Protein AF-A0A1Q6L5Y0-F1 (afdb_monomer)

Secondary structure (DSSP, 8-state):
-HHHHHHHHHHHHHHHHHHHHHSHHHHHHHHS-TTTHHHHHHHHHHHHHHHHHHHHHHHHH--

Radius of gyration: 14.05 Å; Cα contacts (8 Å, |Δi|>4): 71; chains: 1; bounding box: 32×14×43 Å

pLDDT: mean 96.57, std 3.76, range [78.75, 98.69]

Solvent-accessible surface area (backbone atoms only — not comparable to full-atom values): 3127 Å² total; per-residue (Å²): 111,68,56,58,55,52,35,50,52,13,49,52,33,26,52,51,8,49,46,30,42,74,40,16,60,64,52,18,68,74,77,41,58,87,84,46,27,62,60,47,21,52,50,34,28,54,53,11,48,54,38,23,51,54,12,49,49,46,44,70,70,57,116

Mean predicted aligned error: 2.54 Å

Sequence (63 aa):
MINIVVKILGILLVLTGVILIYDARNITKKFFGFGDQNEGSSGLKIIGFIIAIVGGIIIFVVK

Foldseek 3Di:
DVLVVQLVVLVVLLVQLVCLLPCLQVVLVVPHDPVCSVVSSVVSNVVSVVSNVSSVVSNVPRD

Nearest PDB structures (foldseek):
  7qhm-assembly1_J  TM=6.583E-01  e=3.633E+00  Corynebacterium glutamicum ATCC 13032

Structure (mmCIF, N/CA/C/O backbone):
data_AF-A0A1Q6L5Y0-F1
#
_entry.id   AF-A0A1Q6L5Y0-F1
#
loop_
_atom_site.group_PDB
_atom_site.id
_atom_site.type_symbol
_atom_site.label_atom_id
_atom_site.label_alt_id
_atom_site.label_comp_id
_atom_site.label_asym_id
_atom_site.label_entity_id
_atom_site.label_seq_id
_atom_site.pdbx_PDB_ins_code
_atom_site.Cartn_x
_atom_site.Cartn_y
_atom_site.Cartn_z
_atom_site.occupancy
_atom_site.B_iso_or_equiv
_atom_site.auth_seq_id
_atom_site.auth_comp_id
_atom_site.auth_asym_id
_atom_site.auth_atom_id
_atom_site.pdbx_PDB_model_num
ATOM 1 N N . MET A 1 1 ? -9.931 -4.540 23.954 1.00 78.75 1 MET A N 1
ATOM 2 C CA . MET A 1 1 ? -8.528 -4.813 23.556 1.00 78.75 1 MET A CA 1
ATOM 3 C C . MET A 1 1 ? -8.435 -5.337 22.129 1.00 78.75 1 MET A C 1
ATOM 5 O O . MET A 1 1 ? -7.734 -4.723 21.341 1.00 78.75 1 MET A O 1
ATOM 9 N N . ILE A 1 2 ? -9.179 -6.387 21.759 1.00 88.19 2 ILE A N 1
ATOM 10 C CA . ILE A 1 2 ? -9.124 -6.957 20.400 1.00 88.19 2 ILE A CA 1
ATOM 11 C C . ILE A 1 2 ? -9.481 -5.948 19.291 1.00 88.19 2 ILE A C 1
ATOM 13 O O . ILE A 1 2 ? -8.747 -5.839 18.318 1.00 88.19 2 ILE A O 1
ATOM 17 N N . ASN A 1 3 ? -10.509 -5.112 19.484 1.00 92.38 3 ASN A N 1
ATOM 18 C CA . ASN A 1 3 ? -10.904 -4.096 18.494 1.00 92.38 3 ASN A CA 1
ATOM 19 C C . ASN A 1 3 ? -9.789 -3.072 18.228 1.00 92.38 3 ASN A C 1
ATOM 21 O O . ASN A 1 3 ? -9.600 -2.640 17.096 1.00 92.38 3 ASN A O 1
ATOM 25 N N . ILE A 1 4 ? -9.014 -2.719 19.260 1.00 95.00 4 ILE A N 1
ATOM 26 C CA . ILE A 1 4 ? -7.872 -1.804 19.131 1.00 95.00 4 ILE A CA 1
ATOM 27 C C . ILE A 1 4 ? -6.766 -2.467 18.307 1.00 95.00 4 ILE A C 1
ATOM 29 O O . ILE A 1 4 ? -6.246 -1.849 17.384 1.00 95.00 4 ILE A O 1
ATOM 33 N N . VAL A 1 5 ? -6.450 -3.734 18.592 1.00 97.06 5 VAL A N 1
ATOM 34 C CA . VAL A 1 5 ? -5.452 -4.499 17.826 1.00 97.06 5 VAL A CA 1
ATOM 35 C C . VAL A 1 5 ? -5.853 -4.585 16.352 1.00 97.06 5 VAL A C 1
ATOM 37 O O . VAL A 1 5 ? -5.038 -4.305 15.479 1.00 97.06 5 VAL A O 1
ATOM 40 N N . VAL A 1 6 ? -7.120 -4.888 16.062 1.00 96.81 6 VAL A N 1
ATOM 41 C CA . VAL A 1 6 ? -7.616 -4.977 14.680 1.00 96.81 6 VAL A CA 1
ATOM 42 C C . VAL A 1 6 ? -7.569 -3.618 13.971 1.00 96.81 6 VAL A C 1
ATOM 44 O O . VAL A 1 6 ? -7.160 -3.555 12.813 1.00 96.81 6 VAL A O 1
ATOM 47 N N . LYS A 1 7 ? -7.903 -2.515 14.654 1.00 96.44 7 LYS A N 1
ATOM 48 C CA . LYS A 1 7 ? -7.762 -1.163 14.084 1.00 96.44 7 LYS A CA 1
ATOM 49 C C . LYS A 1 7 ? -6.307 -0.824 13.762 1.00 96.44 7 LYS A C 1
ATOM 51 O O . LYS A 1 7 ? -6.045 -0.276 12.697 1.00 96.44 7 LYS A O 1
ATOM 56 N N . ILE A 1 8 ? -5.363 -1.188 14.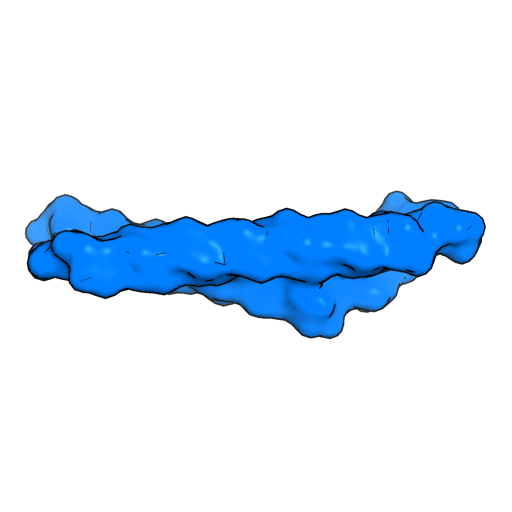632 1.00 97.94 8 ILE A N 1
ATOM 57 C CA . ILE A 1 8 ? -3.928 -0.995 14.375 1.00 97.94 8 ILE A CA 1
ATOM 58 C C . ILE A 1 8 ? -3.496 -1.780 13.132 1.00 97.94 8 ILE A C 1
ATOM 60 O O . ILE A 1 8 ? -2.823 -1.221 12.270 1.00 97.94 8 ILE A O 1
ATOM 64 N N . LEU A 1 9 ? -3.930 -3.036 12.988 1.00 97.88 9 LEU A N 1
ATOM 65 C CA . LEU A 1 9 ? -3.658 -3.823 11.780 1.00 97.88 9 LEU A CA 1
ATOM 66 C C . LEU A 1 9 ? -4.244 -3.161 10.5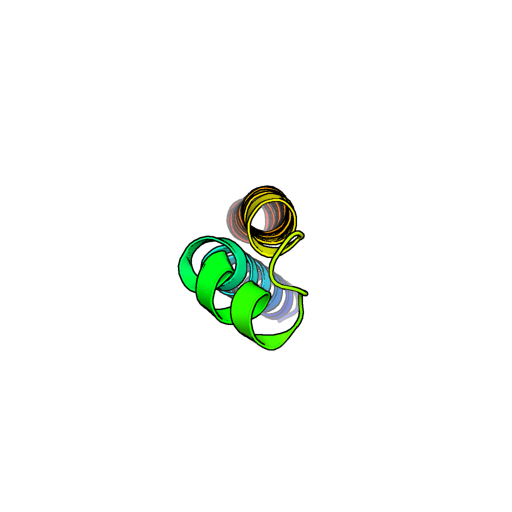24 1.00 97.88 9 LEU A C 1
ATOM 68 O O . LEU A 1 9 ? -3.557 -3.069 9.510 1.00 97.88 9 LEU A O 1
ATOM 72 N N . GLY A 1 10 ? -5.468 -2.632 10.603 1.00 98.19 10 GLY A N 1
ATOM 73 C CA . GLY A 1 10 ? -6.075 -1.857 9.519 1.00 98.19 10 GLY A CA 1
ATOM 74 C C . GLY A 1 10 ? -5.243 -0.631 9.129 1.00 98.19 10 GLY A C 1
ATOM 75 O O . GLY A 1 10 ? -4.999 -0.406 7.947 1.00 98.19 10 GLY A O 1
ATOM 76 N N . ILE A 1 11 ? -4.731 0.120 10.110 1.00 98.31 11 ILE A N 1
ATOM 77 C CA . ILE A 1 11 ? -3.861 1.287 9.874 1.00 98.31 11 ILE A CA 1
ATOM 78 C C . ILE A 1 11 ? -2.548 0.867 9.204 1.00 98.31 11 ILE A C 1
ATOM 80 O O . ILE A 1 11 ? -2.119 1.513 8.250 1.00 98.31 11 ILE A O 1
ATOM 84 N N . LEU A 1 12 ? -1.925 -0.226 9.654 1.00 98.62 12 LEU A N 1
ATOM 85 C CA . LEU A 1 12 ? -0.699 -0.749 9.042 1.00 98.62 12 LEU A CA 1
ATOM 86 C C . LEU A 1 12 ? -0.919 -1.177 7.586 1.00 98.62 12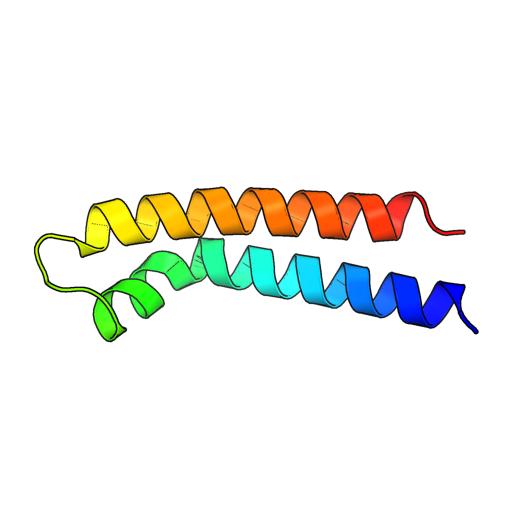 LEU A C 1
ATOM 88 O O . LEU A 1 12 ? -0.048 -0.941 6.746 1.00 98.62 12 LEU A O 1
ATOM 92 N N . LEU A 1 13 ? -2.085 -1.744 7.263 1.00 98.50 13 LEU A N 1
ATOM 93 C CA . LEU A 1 13 ? -2.458 -2.042 5.879 1.00 98.50 13 LEU A CA 1
ATOM 94 C C . LEU A 1 13 ? -2.591 -0.757 5.059 1.00 98.50 13 LEU A C 1
ATOM 96 O O . LEU A 1 13 ? -1.979 -0.665 4.000 1.00 98.50 13 LEU A O 1
ATOM 100 N N . VAL A 1 14 ? -3.300 0.262 5.561 1.00 98.69 14 VAL A N 1
ATOM 101 C CA . VAL A 1 14 ? -3.413 1.560 4.868 1.00 98.69 14 VAL A CA 1
ATOM 102 C C . VAL A 1 14 ? -2.036 2.159 4.593 1.00 98.69 14 VAL A C 1
ATOM 104 O O . VAL A 1 14 ? -1.748 2.516 3.453 1.00 98.69 14 VAL A O 1
ATOM 107 N N . LEU A 1 15 ? -1.165 2.217 5.603 1.00 98.62 15 LEU A N 1
ATOM 108 C CA . LEU A 1 15 ? 0.196 2.739 5.460 1.00 98.62 15 LEU A CA 1
ATOM 109 C C . LEU A 1 15 ? 0.992 1.965 4.408 1.00 98.62 15 LEU A C 1
ATOM 111 O O . LEU A 1 15 ? 1.611 2.569 3.535 1.00 98.62 15 LEU A O 1
ATOM 115 N N . THR A 1 16 ? 0.934 0.634 4.452 1.00 98.56 16 THR A N 1
ATOM 116 C CA . THR A 1 16 ? 1.614 -0.214 3.467 1.00 98.56 16 THR A CA 1
ATOM 117 C C . THR A 1 16 ? 1.081 0.042 2.059 1.00 98.56 16 THR A C 1
ATOM 119 O O . THR A 1 16 ? 1.863 0.228 1.130 1.00 98.56 16 THR A O 1
ATOM 122 N N . GLY A 1 17 ? -0.242 0.115 1.895 1.00 98.69 17 GLY A N 1
ATOM 123 C CA . GLY A 1 17 ? -0.876 0.407 0.613 1.00 98.69 17 GLY A CA 1
ATOM 124 C C . GLY A 1 17 ? -0.451 1.762 0.044 1.00 98.69 17 GLY A C 1
ATOM 125 O O . GLY A 1 17 ? -0.073 1.850 -1.121 1.00 98.69 17 GLY A O 1
ATOM 126 N N . VAL A 1 18 ? -0.418 2.800 0.884 1.00 98.62 18 VAL A N 1
ATOM 127 C CA . VAL A 1 18 ? 0.060 4.146 0.525 1.00 98.62 18 VAL A CA 1
ATOM 128 C C . VAL A 1 18 ? 1.519 4.105 0.066 1.00 98.62 18 VAL A C 1
ATOM 130 O O . VAL A 1 18 ? 1.823 4.619 -1.010 1.00 98.62 18 VAL A O 1
ATOM 133 N N . ILE A 1 19 ? 2.410 3.444 0.811 1.00 98.62 19 ILE A N 1
ATOM 134 C CA . ILE A 1 19 ? 3.822 3.291 0.420 1.00 98.62 19 ILE A CA 1
ATOM 135 C C . ILE A 1 19 ? 3.925 2.611 -0.951 1.00 98.62 19 ILE A C 1
ATOM 137 O O . ILE A 1 19 ? 4.619 3.106 -1.834 1.00 98.62 19 ILE A O 1
ATOM 141 N N . LEU A 1 20 ? 3.186 1.523 -1.181 1.00 98.50 20 LEU A N 1
ATOM 142 C CA . LEU A 1 20 ? 3.213 0.821 -2.466 1.00 98.50 20 LEU A CA 1
ATOM 143 C C . LEU A 1 20 ? 2.718 1.677 -3.639 1.00 98.50 20 LEU A C 1
ATOM 145 O O . LEU A 1 20 ? 3.196 1.485 -4.753 1.00 98.50 20 LEU A O 1
ATOM 149 N N . ILE A 1 21 ? 1.805 2.628 -3.413 1.00 98.62 21 ILE A N 1
ATOM 150 C CA . ILE A 1 21 ? 1.320 3.545 -4.455 1.00 98.62 21 ILE A CA 1
ATOM 151 C C . ILE A 1 21 ? 2.346 4.645 -4.743 1.00 98.62 21 ILE A C 1
ATOM 153 O O . ILE A 1 21 ? 2.707 4.870 -5.904 1.00 98.62 21 ILE A O 1
ATOM 157 N N . TYR A 1 22 ? 2.794 5.351 -3.703 1.00 98.44 22 TYR A N 1
ATOM 158 C CA . TYR A 1 22 ? 3.613 6.555 -3.860 1.00 98.44 22 TYR A CA 1
ATOM 159 C C . TYR A 1 22 ? 5.090 6.230 -4.105 1.00 98.44 22 TYR A C 1
ATOM 161 O O . TYR A 1 22 ? 5.713 6.862 -4.958 1.00 98.44 22 TYR A O 1
ATOM 169 N N . ASP A 1 23 ? 5.621 5.181 -3.473 1.00 98.19 23 ASP A N 1
ATOM 170 C CA . ASP A 1 23 ? 7.012 4.748 -3.645 1.00 98.19 23 ASP A CA 1
ATOM 171 C C . ASP A 1 23 ? 7.187 3.674 -4.728 1.00 98.19 23 ASP A C 1
ATOM 173 O O . ASP A 1 23 ? 8.305 3.200 -4.947 1.00 98.19 23 ASP A O 1
ATOM 177 N N . ALA A 1 24 ? 6.130 3.331 -5.478 1.00 98.19 24 ALA A N 1
ATOM 178 C CA . ALA A 1 24 ? 6.148 2.309 -6.532 1.00 98.19 24 AL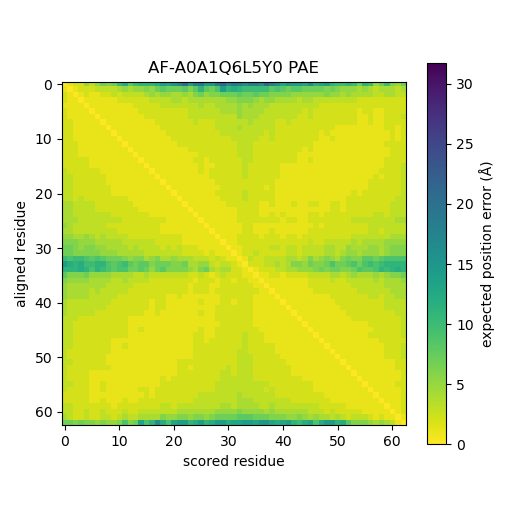A A CA 1
ATOM 179 C C . ALA A 1 24 ? 7.362 2.423 -7.470 1.00 98.19 24 ALA A C 1
ATOM 181 O O . ALA A 1 24 ? 7.997 1.425 -7.818 1.00 98.19 24 ALA A O 1
ATOM 182 N N . ARG A 1 25 ? 7.727 3.652 -7.871 1.00 97.19 25 ARG A N 1
ATOM 183 C CA . ARG A 1 25 ? 8.865 3.891 -8.772 1.00 97.19 25 ARG A CA 1
ATOM 184 C C . ARG A 1 25 ? 10.212 3.652 -8.093 1.00 97.19 25 ARG A C 1
ATOM 186 O O . ARG A 1 25 ? 11.119 3.120 -8.725 1.00 97.19 25 ARG A O 1
ATOM 193 N N . ASN A 1 26 ? 10.350 4.046 -6.833 1.00 97.81 26 ASN A N 1
ATOM 194 C CA . ASN A 1 26 ? 11.586 3.851 -6.078 1.00 97.81 26 ASN A CA 1
ATOM 195 C C . ASN A 1 26 ? 11.801 2.364 -5.778 1.00 97.81 26 ASN A C 1
ATOM 197 O O . ASN A 1 26 ? 12.905 1.853 -5.958 1.00 97.81 26 ASN A O 1
ATOM 201 N N . ILE A 1 27 ? 10.728 1.658 -5.413 1.00 97.75 27 ILE A N 1
ATOM 202 C CA . ILE A 1 27 ? 10.734 0.210 -5.192 1.00 97.75 27 ILE A CA 1
ATOM 203 C C . ILE A 1 27 ? 11.100 -0.510 -6.495 1.00 97.75 27 ILE A C 1
ATOM 205 O O . ILE A 1 27 ? 12.046 -1.294 -6.528 1.00 97.75 27 ILE A O 1
ATOM 209 N N . THR A 1 28 ? 10.424 -0.204 -7.603 1.00 97.81 28 THR A N 1
ATOM 210 C CA . THR A 1 28 ? 10.680 -0.902 -8.874 1.00 97.81 28 THR A CA 1
ATOM 211 C C . THR A 1 28 ? 12.073 -0.663 -9.431 1.00 97.81 28 THR A C 1
ATOM 213 O O . THR A 1 28 ? 12.699 -1.610 -9.887 1.00 97.81 28 THR A O 1
ATOM 216 N N . LYS A 1 29 ? 12.630 0.546 -9.307 1.00 97.19 29 LYS A N 1
ATOM 217 C CA . LYS A 1 29 ? 14.033 0.800 -9.673 1.00 97.19 29 LYS A CA 1
ATOM 218 C C . LYS A 1 29 ? 15.038 -0.058 -8.899 1.00 97.19 29 LYS A C 1
ATOM 220 O O . LYS A 1 29 ? 16.117 -0.322 -9.416 1.00 97.19 29 LYS A O 1
ATOM 225 N N . LYS A 1 30 ? 14.708 -0.449 -7.665 1.00 97.00 30 LYS A N 1
ATOM 226 C CA . LYS A 1 30 ? 15.588 -1.240 -6.797 1.00 97.00 30 LYS A CA 1
ATOM 227 C C . LYS A 1 30 ? 15.476 -2.746 -7.047 1.00 97.00 30 LYS A C 1
ATOM 229 O O . LYS A 1 30 ? 16.465 -3.448 -6.870 1.00 97.00 30 LYS A O 1
ATOM 234 N N . PHE A 1 31 ? 14.293 -3.231 -7.427 1.00 94.44 31 PHE A N 1
ATOM 235 C CA . PHE A 1 31 ? 13.997 -4.669 -7.494 1.00 94.44 31 PHE A CA 1
ATOM 236 C C . PHE A 1 31 ? 13.712 -5.212 -8.905 1.00 94.44 31 PHE A C 1
ATOM 238 O O . PHE A 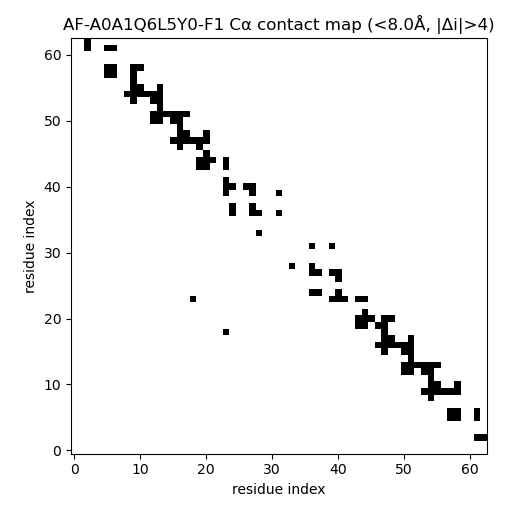1 31 ? 13.746 -6.424 -9.081 1.00 94.44 31 PHE A O 1
ATOM 245 N N . PHE A 1 32 ? 13.444 -4.361 -9.902 1.00 94.62 32 PHE A N 1
ATOM 246 C CA . PHE A 1 32 ? 13.070 -4.770 -11.264 1.00 94.62 32 PHE A CA 1
ATOM 247 C C . PHE A 1 32 ? 14.097 -4.305 -12.304 1.00 94.62 32 PHE A C 1
ATOM 249 O O . PHE A 1 32 ? 14.697 -3.230 -12.184 1.00 94.62 32 PHE A O 1
ATOM 256 N N . GLY A 1 33 ? 14.257 -5.103 -13.365 1.00 93.69 33 GLY A N 1
ATOM 257 C CA . GLY A 1 33 ? 15.066 -4.748 -14.531 1.00 93.69 33 GLY A CA 1
ATOM 258 C C . GLY A 1 33 ? 14.491 -3.549 -15.292 1.00 93.69 33 GLY A C 1
ATOM 259 O O . GLY A 1 33 ? 13.310 -3.236 -15.176 1.00 93.69 33 GLY A O 1
ATOM 260 N N . PHE A 1 34 ? 15.321 -2.863 -16.085 1.00 87.12 34 PHE A N 1
ATOM 261 C CA . PHE A 1 34 ? 14.936 -1.615 -16.766 1.00 87.12 34 PHE A CA 1
ATOM 262 C C . PHE A 1 34 ? 13.669 -1.726 -17.632 1.00 87.12 34 PHE A C 1
ATOM 264 O O . PHE A 1 34 ? 12.899 -0.768 -17.669 1.00 87.12 34 PHE A O 1
ATOM 271 N N . GLY A 1 35 ? 13.441 -2.868 -18.288 1.00 91.12 35 GLY A N 1
ATOM 272 C CA . GLY A 1 35 ? 12.229 -3.111 -19.082 1.00 91.12 35 GLY A CA 1
ATOM 273 C C . GLY A 1 35 ? 10.960 -3.234 -18.233 1.00 91.12 35 GLY A C 1
ATOM 274 O O . GLY A 1 35 ? 9.930 -2.666 -18.582 1.00 91.12 35 GLY A O 1
ATOM 275 N N . ASP A 1 36 ? 11.064 -3.862 -17.060 1.00 95.88 36 ASP A N 1
ATOM 276 C CA . ASP A 1 36 ? 9.904 -4.287 -16.265 1.00 95.88 36 ASP A CA 1
ATOM 277 C C . ASP A 1 36 ? 9.464 -3.236 -15.232 1.00 95.88 36 ASP A C 1
ATOM 279 O O . ASP A 1 36 ? 8.422 -3.363 -14.589 1.00 95.88 36 ASP A O 1
ATOM 283 N N . GLN A 1 37 ? 10.242 -2.165 -15.036 1.00 96.38 37 GLN A N 1
ATOM 284 C CA . GLN A 1 37 ? 9.966 -1.151 -14.008 1.00 96.38 37 GLN A CA 1
ATOM 285 C C . GLN A 1 37 ? 8.612 -0.453 -14.182 1.00 96.38 37 GLN A C 1
ATOM 287 O O . GLN A 1 37 ? 7.999 -0.039 -13.196 1.00 96.38 37 GLN A O 1
ATOM 292 N N . ASN A 1 38 ? 8.150 -0.265 -15.420 1.00 96.50 38 ASN A N 1
ATOM 293 C CA . ASN A 1 38 ? 6.890 0.432 -15.691 1.00 96.50 38 ASN A CA 1
ATOM 294 C C . ASN A 1 38 ? 5.679 -0.450 -15.366 1.00 96.50 38 ASN A C 1
ATOM 296 O O . ASN A 1 38 ? 4.730 0.005 -14.718 1.00 96.50 38 ASN A O 1
ATOM 300 N N . GLU A 1 39 ? 5.745 -1.715 -15.766 1.00 97.19 39 GLU A N 1
ATOM 301 C CA . GLU A 1 39 ? 4.724 -2.724 -15.484 1.00 97.19 39 GLU A CA 1
ATOM 302 C C . GLU A 1 39 ? 4.695 -3.049 -13.991 1.00 97.19 39 GLU A C 1
ATOM 304 O O . GLU A 1 39 ? 3.637 -2.977 -13.367 1.00 97.19 39 GLU A O 1
ATOM 309 N N . GLY A 1 40 ? 5.866 -3.253 -13.380 1.00 97.50 40 GLY A N 1
ATOM 310 C CA . GLY A 1 40 ? 6.003 -3.434 -11.938 1.00 97.50 40 GLY A CA 1
ATOM 311 C C . GLY A 1 40 ? 5.455 -2.245 -11.144 1.00 97.50 40 GLY A C 1
ATOM 312 O O . GLY A 1 40 ? 4.717 -2.438 -10.183 1.00 97.50 40 GLY A O 1
ATOM 313 N N . SER A 1 41 ? 5.734 -1.003 -11.559 1.00 98.19 41 SER A N 1
ATOM 314 C CA . SER A 1 41 ? 5.20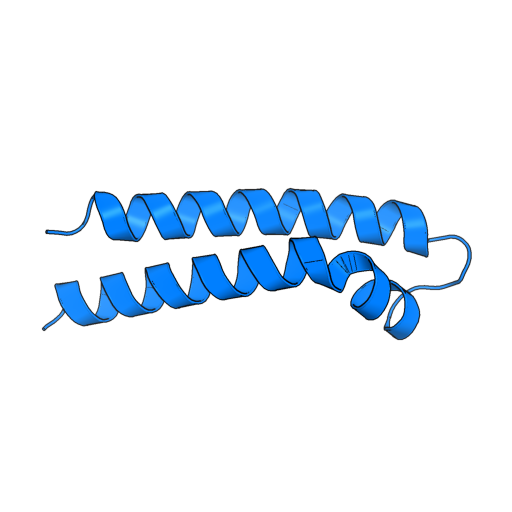7 0.200 -10.888 1.00 98.19 41 SER A CA 1
ATOM 315 C C . SER A 1 41 ? 3.683 0.281 -10.976 1.00 98.19 41 SER A C 1
ATOM 317 O O . SER A 1 41 ? 3.021 0.584 -9.984 1.00 98.19 41 SER A O 1
ATOM 319 N N . SER A 1 42 ? 3.113 -0.038 -12.139 1.00 98.19 42 SER A N 1
ATOM 320 C CA . SER A 1 42 ? 1.658 -0.094 -12.318 1.00 98.19 42 SER A CA 1
ATOM 321 C C . SER A 1 42 ? 1.029 -1.177 -11.437 1.00 98.19 42 SER A C 1
ATOM 323 O O . SER A 1 42 ? 0.056 -0.903 -10.734 1.00 98.19 42 SER A O 1
ATOM 325 N N . GLY A 1 43 ? 1.630 -2.370 -11.393 1.00 98.12 43 GLY A N 1
ATOM 326 C CA . GLY A 1 43 ? 1.192 -3.468 -10.531 1.00 98.12 43 GLY A CA 1
ATOM 327 C C . GLY A 1 43 ? 1.235 -3.111 -9.043 1.00 98.12 43 GLY A C 1
ATOM 328 O O . GLY A 1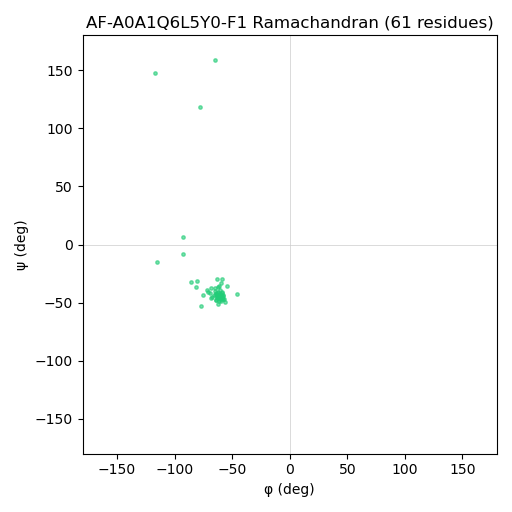 43 ? 0.242 -3.297 -8.341 1.00 98.12 43 GLY A O 1
ATOM 329 N N . LEU A 1 44 ? 2.340 -2.521 -8.569 1.00 98.38 44 LEU A N 1
ATOM 330 C CA . LEU A 1 44 ? 2.479 -2.082 -7.175 1.00 98.38 44 LEU A CA 1
ATOM 331 C C . LEU A 1 44 ? 1.425 -1.041 -6.786 1.00 98.38 44 LEU A C 1
ATOM 333 O O . LEU A 1 44 ? 0.868 -1.129 -5.696 1.00 98.38 44 LEU A O 1
ATOM 337 N N . LYS A 1 45 ? 1.094 -0.100 -7.678 1.00 98.62 45 LYS A N 1
ATOM 338 C CA . LYS A 1 45 ? 0.041 0.895 -7.423 1.00 98.62 45 LYS A CA 1
ATOM 339 C C . LYS A 1 45 ? -1.340 0.264 -7.305 1.00 98.62 45 LYS A C 1
ATOM 341 O O . LYS A 1 45 ? -2.093 0.627 -6.405 1.00 98.62 45 LYS A O 1
ATOM 346 N N . ILE A 1 46 ? -1.670 -0.681 -8.184 1.00 98.56 46 ILE A N 1
ATOM 347 C CA . ILE A 1 46 ? -2.963 -1.379 -8.152 1.00 98.56 46 ILE A CA 1
ATOM 348 C C . ILE A 1 46 ? -3.085 -2.200 -6.863 1.00 98.56 46 ILE A C 1
ATOM 350 O O . ILE A 1 46 ? -4.079 -2.084 -6.148 1.00 98.56 46 ILE A O 1
ATOM 354 N N . ILE A 1 47 ? -2.052 -2.976 -6.524 1.00 98.50 47 ILE A N 1
ATOM 355 C CA . ILE A 1 47 ? -2.021 -3.772 -5.290 1.00 98.50 47 ILE A CA 1
ATOM 356 C C . ILE A 1 47 ? -2.079 -2.859 -4.061 1.00 98.50 47 ILE A C 1
ATOM 358 O O . ILE A 1 47 ? -2.865 -3.101 -3.148 1.00 98.50 47 ILE A O 1
ATOM 362 N N . GLY A 1 48 ? -1.295 -1.780 -4.053 1.00 98.62 48 GLY A N 1
ATOM 363 C CA . GLY A 1 48 ? -1.281 -0.799 -2.975 1.00 98.62 48 GLY A CA 1
ATOM 364 C C . GLY A 1 48 ? -2.646 -0.149 -2.752 1.00 98.62 48 GLY A C 1
ATOM 365 O O . GLY A 1 48 ? -3.082 -0.027 -1.609 1.00 98.62 48 GLY A O 1
ATOM 366 N N . PHE A 1 49 ? -3.368 0.182 -3.828 1.00 98.62 49 P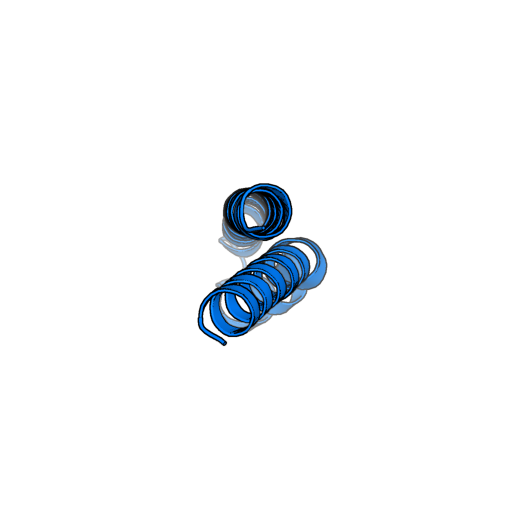HE A N 1
ATOM 367 C CA . PHE A 1 49 ? -4.737 0.695 -3.747 1.00 98.62 49 PHE A CA 1
ATOM 368 C C . PHE A 1 49 ? -5.687 -0.314 -3.098 1.00 98.62 49 PHE A 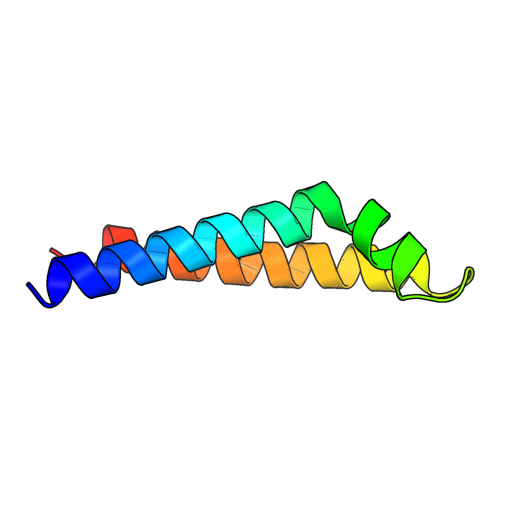C 1
ATOM 370 O O . PHE A 1 49 ? -6.397 0.039 -2.159 1.00 98.62 49 PHE A O 1
ATOM 377 N N . ILE A 1 50 ? -5.661 -1.578 -3.532 1.00 98.69 50 ILE A N 1
ATOM 378 C CA . ILE A 1 50 ? -6.504 -2.635 -2.954 1.00 98.69 50 ILE A CA 1
ATOM 379 C C . ILE A 1 50 ? -6.212 -2.799 -1.457 1.00 98.69 50 ILE A C 1
ATOM 381 O O . ILE A 1 50 ? -7.139 -2.813 -0.647 1.00 98.69 50 ILE A O 1
ATOM 385 N N . ILE A 1 51 ? -4.933 -2.864 -1.073 1.00 98.62 51 ILE A N 1
ATOM 386 C CA . ILE A 1 51 ? -4.515 -2.994 0.330 1.00 98.62 51 ILE A CA 1
ATOM 387 C C . ILE A 1 51 ? -4.993 -1.792 1.158 1.00 98.62 51 ILE A C 1
ATOM 389 O O . ILE A 1 51 ? -5.517 -1.977 2.259 1.00 98.62 51 ILE A O 1
ATOM 393 N N . ALA A 1 52 ? -4.859 -0.572 0.628 1.00 98.62 52 ALA A N 1
ATOM 394 C CA . ALA A 1 52 ? -5.300 0.635 1.316 1.00 98.62 52 ALA A CA 1
ATOM 395 C C . ALA A 1 52 ? -6.821 0.655 1.533 1.00 98.62 52 ALA A C 1
ATOM 397 O O . ALA A 1 52 ? -7.280 0.978 2.629 1.00 98.62 52 ALA A O 1
ATOM 398 N N . ILE A 1 53 ? -7.604 0.249 0.528 1.00 98.62 53 ILE A N 1
ATOM 399 C CA . ILE A 1 53 ? -9.063 0.146 0.643 1.00 98.62 53 ILE A CA 1
ATOM 400 C C . ILE A 1 53 ? -9.461 -0.902 1.686 1.00 98.62 53 ILE A C 1
ATOM 402 O O . ILE A 1 53 ? -10.286 -0.611 2.551 1.00 98.62 53 ILE A O 1
ATOM 406 N N . VAL A 1 54 ? -8.849 -2.090 1.666 1.00 98.44 54 VAL A N 1
ATOM 407 C CA . VAL A 1 54 ? -9.120 -3.143 2.661 1.00 98.44 54 VAL A CA 1
ATOM 408 C C . VAL A 1 54 ? -8.802 -2.655 4.076 1.00 98.44 54 VAL A C 1
ATOM 410 O O . VAL A 1 54 ? -9.627 -2.811 4.976 1.00 98.44 54 VAL A O 1
ATOM 413 N N . GLY A 1 55 ? -7.651 -2.006 4.274 1.00 98.19 55 GLY A N 1
ATOM 414 C CA . GLY A 1 55 ? -7.284 -1.413 5.561 1.00 98.19 55 GLY A CA 1
ATOM 415 C C . GLY A 1 55 ? -8.288 -0.355 6.033 1.00 98.19 55 GLY A C 1
ATOM 416 O O . GLY A 1 55 ? -8.712 -0.380 7.189 1.00 98.19 55 GLY A O 1
ATOM 417 N N . GLY A 1 56 ? -8.736 0.523 5.129 1.00 98.19 56 GLY A N 1
ATOM 418 C CA . GLY A 1 56 ? -9.751 1.538 5.416 1.00 98.19 56 GLY A CA 1
ATOM 419 C C . GLY A 1 56 ? -11.101 0.939 5.822 1.00 98.19 56 GLY A C 1
ATOM 420 O O . GLY A 1 56 ? -11.696 1.378 6.806 1.00 98.19 56 GLY A O 1
ATOM 421 N N . ILE A 1 57 ? -11.553 -0.110 5.126 1.00 98.31 57 ILE A N 1
ATOM 422 C CA . ILE A 1 57 ? -12.789 -0.835 5.461 1.00 98.31 57 ILE A CA 1
ATOM 423 C C . ILE A 1 57 ? -12.685 -1.469 6.852 1.00 98.31 57 ILE A C 1
ATOM 425 O O . ILE A 1 57 ? -13.618 -1.346 7.644 1.00 98.31 57 ILE A O 1
ATOM 429 N N . ILE A 1 58 ? -11.553 -2.102 7.183 1.00 97.38 58 ILE A N 1
ATOM 430 C CA . ILE A 1 58 ? -11.331 -2.702 8.509 1.00 97.38 58 ILE A CA 1
ATOM 431 C C . ILE A 1 58 ? -11.460 -1.644 9.609 1.00 97.38 58 ILE A C 1
ATOM 433 O O . ILE A 1 58 ? -12.163 -1.865 10.594 1.00 97.38 58 ILE A O 1
ATOM 437 N N . ILE A 1 59 ? -10.823 -0.482 9.435 1.00 97.50 59 ILE A N 1
ATOM 438 C CA . ILE A 1 59 ? -10.894 0.614 10.412 1.00 97.50 59 ILE A CA 1
ATOM 439 C C . ILE A 1 59 ? -12.334 1.116 10.569 1.00 97.50 59 ILE A C 1
ATOM 441 O O . ILE A 1 59 ? -12.764 1.379 11.691 1.00 97.50 59 ILE A O 1
ATOM 445 N N . PHE A 1 60 ? -13.071 1.246 9.462 1.00 96.62 60 PHE A N 1
ATOM 446 C CA . PHE A 1 60 ? -14.431 1.782 9.454 1.00 96.62 60 PHE A CA 1
ATOM 447 C C . PHE A 1 60 ? -15.465 0.831 10.078 1.00 96.62 60 PHE A C 1
ATOM 449 O O . PHE A 1 60 ? -16.356 1.274 10.799 1.00 96.62 60 PHE A O 1
ATOM 456 N N . VAL A 1 61 ? -15.360 -0.474 9.811 1.00 96.44 61 VAL A N 1
ATOM 457 C CA . VAL A 1 61 ? -16.355 -1.473 10.245 1.00 96.44 61 VAL A CA 1
ATOM 458 C C . VAL A 1 61 ? -16.166 -1.887 11.709 1.00 96.44 61 VAL A C 1
ATOM 460 O O . VAL A 1 61 ? -17.137 -2.217 12.395 1.00 96.44 61 VAL A O 1
ATOM 463 N N . VAL A 1 62 ? -14.931 -1.880 12.215 1.00 93.12 62 VAL A N 1
ATOM 464 C CA . VAL A 1 62 ? -14.628 -2.319 13.584 1.00 93.12 62 VAL A CA 1
ATOM 465 C C . VAL A 1 62 ? -15.003 -1.226 14.588 1.00 93.12 62 VAL A C 1
ATOM 467 O O . VAL A 1 62 ? -14.431 -0.138 14.577 1.00 93.12 62 VAL A O 1
ATOM 470 N N . LYS A 1 63 ? -15.942 -1.532 15.493 1.00 82.19 63 LYS A N 1
ATOM 471 C CA . LYS A 1 63 ? -16.398 -0.614 16.552 1.00 82.19 63 LYS A CA 1
ATOM 472 C C . LYS A 1 63 ? -15.366 -0.455 17.664 1.00 82.19 63 LYS A C 1
ATOM 474 O O . LYS A 1 63 ? -14.933 -1.474 18.242 1.00 82.19 63 LYS A O 1
#